Protein AF-I4B7I9-F1 (afdb_monomer)

Solvent-accessible surface area (backbone atoms only — not comparable to full-atom values): 6076 Å² total; per-residue (Å²): 134,59,78,45,79,60,54,66,61,93,84,42,78,40,67,32,37,54,76,48,72,53,98,77,48,34,38,34,28,44,39,95,90,42,45,32,43,33,22,58,33,68,93,90,58,83,46,73,51,74,46,73,52,50,72,68,54,51,51,45,33,74,74,53,38,68,60,47,51,52,56,49,38,49,44,56,68,72,32,64,65,62,46,51,53,51,51,52,53,50,53,52,54,48,51,55,59,61,70,68,58,74,91,125

Foldseek 3Di:
DDWDFADQDPNDGFTWDFDDDDPQFWTWIQGPVAIKIWGWEDDPDTDTQIFHDDPVLNVCCVVVPVVSVNVVSVCVHPPPVVSVVRVVVSVVVVVVVVVPDPDD

Mean predicted aligned error: 8.69 Å

Organism: Turneriella parva (strain ATCC BAA-1111 / DSM 21527 / NCTC 11395 / H) (NCBI:txid869212)

Sequence (104 aa):
MARVTGIRLGGARREAHELLRSEWDYILYQTGFGLVLSTLCGSVALYDICILLTDDESLRFQNEGEVFLKDLAKRVREDHAFVAERRLANALQWEYANQQSPLR

pLDDT: mean 76.39, std 17.76, range [37.38, 94.25]

Structure (mmCIF, N/CA/C/O backbone):
data_AF-I4B7I9-F1
#
_entry.id   AF-I4B7I9-F1
#
loop_
_atom_site.group_PDB
_atom_site.id
_atom_site.type_symbol
_atom_site.label_atom_id
_atom_site.label_alt_id
_atom_site.label_comp_id
_atom_site.label_asym_id
_atom_site.label_entity_id
_atom_site.label_seq_id
_atom_site.pdbx_PDB_ins_code
_atom_site.Cartn_x
_atom_site.Cartn_y
_atom_site.Cartn_z
_atom_site.occupancy
_atom_site.B_iso_or_equiv
_atom_site.auth_seq_id
_atom_site.auth_comp_id
_atom_site.auth_asym_id
_atom_site.auth_atom_id
_atom_site.pdbx_PDB_model_num
ATOM 1 N N . MET A 1 1 ? -9.401 -15.577 7.282 1.00 49.72 1 MET A N 1
ATOM 2 C CA . MET A 1 1 ? -8.711 -14.373 7.791 1.00 49.72 1 MET A CA 1
ATOM 3 C C . MET A 1 1 ? -7.582 -14.814 8.703 1.00 49.72 1 MET A C 1
ATOM 5 O O . MET A 1 1 ? -7.849 -15.504 9.681 1.00 49.72 1 MET A O 1
ATOM 9 N N . ALA A 1 2 ? -6.334 -14.514 8.338 1.00 47.12 2 ALA A N 1
ATOM 10 C CA . ALA A 1 2 ? -5.143 -14.953 9.064 1.00 47.12 2 ALA A CA 1
ATOM 11 C C . ALA A 1 2 ? -4.587 -13.815 9.936 1.00 47.12 2 ALA A C 1
ATOM 13 O O . ALA A 1 2 ? -4.479 -12.672 9.498 1.00 47.12 2 ALA A O 1
ATOM 14 N N . ARG A 1 3 ? -4.222 -14.118 11.187 1.00 46.97 3 ARG A N 1
ATOM 15 C CA . ARG A 1 3 ? -3.479 -13.188 12.050 1.00 46.97 3 ARG A CA 1
ATOM 16 C C . ARG A 1 3 ? -1.994 -13.374 11.758 1.00 46.97 3 ARG A C 1
ATOM 18 O O . ARG A 1 3 ? -1.460 -14.452 12.010 1.00 46.97 3 ARG A O 1
ATOM 25 N N . VAL A 1 4 ? -1.330 -12.345 11.235 1.00 54.72 4 VAL A N 1
ATOM 26 C CA . VAL A 1 4 ? 0.096 -12.417 10.895 1.00 54.72 4 VAL A CA 1
ATOM 27 C C . VAL A 1 4 ? 0.908 -11.764 12.011 1.00 54.72 4 VAL A C 1
ATOM 29 O O . VAL A 1 4 ? 1.061 -10.549 12.103 1.00 54.72 4 VAL A O 1
ATOM 32 N N . THR A 1 5 ? 1.454 -12.590 12.901 1.00 44.91 5 THR A N 1
ATOM 33 C CA . THR A 1 5 ? 2.349 -12.144 13.978 1.00 44.91 5 THR A CA 1
ATOM 34 C C . THR A 1 5 ? 3.803 -12.181 13.515 1.00 44.91 5 THR A C 1
ATOM 36 O O . THR A 1 5 ? 4.480 -13.208 13.621 1.00 44.91 5 THR A O 1
ATOM 39 N N . GLY A 1 6 ? 4.332 -11.056 13.033 1.00 41.12 6 GLY A N 1
ATOM 40 C CA . GLY A 1 6 ? 5.736 -11.015 12.615 1.00 41.12 6 GLY A CA 1
ATOM 41 C C . GLY A 1 6 ? 6.137 -9.977 11.582 1.00 41.12 6 GLY A C 1
ATOM 42 O O . GLY A 1 6 ? 7.283 -10.034 11.143 1.00 41.12 6 GLY A O 1
ATOM 43 N N . ILE A 1 7 ? 5.268 -9.038 11.203 1.00 51.16 7 ILE A N 1
ATOM 44 C CA . ILE A 1 7 ? 5.678 -7.980 10.279 1.00 51.16 7 ILE A CA 1
ATOM 45 C C . ILE A 1 7 ? 6.697 -7.088 11.000 1.00 51.16 7 ILE A C 1
ATOM 47 O O . ILE A 1 7 ? 6.410 -6.503 12.049 1.00 51.16 7 ILE A O 1
ATOM 51 N N . ARG A 1 8 ? 7.922 -7.036 10.464 1.00 48.31 8 ARG A N 1
ATOM 52 C CA . ARG A 1 8 ? 8.957 -6.104 10.919 1.00 48.31 8 ARG A CA 1
ATOM 53 C C . ARG A 1 8 ? 8.707 -4.758 10.256 1.00 48.31 8 ARG A C 1
ATOM 55 O O . ARG A 1 8 ? 9.124 -4.535 9.124 1.00 48.31 8 ARG A O 1
ATOM 62 N N . LEU A 1 9 ? 8.043 -3.868 10.978 1.00 54.84 9 LEU A N 1
ATOM 63 C CA . LEU A 1 9 ? 7.935 -2.459 10.614 1.00 54.84 9 LEU A CA 1
ATOM 64 C C . LEU A 1 9 ? 8.992 -1.700 11.422 1.00 54.84 9 LEU A C 1
ATOM 66 O O . LEU A 1 9 ? 8.967 -1.733 12.651 1.00 54.84 9 LEU A O 1
ATOM 70 N N . GLY A 1 10 ? 9.974 -1.097 10.744 1.00 49.19 10 GLY A N 1
ATOM 71 C CA . GLY A 1 10 ? 11.009 -0.283 11.400 1.00 49.19 10 GLY A CA 1
ATOM 72 C C . GLY A 1 10 ? 11.906 -1.038 12.394 1.00 49.19 10 GLY A C 1
ATOM 73 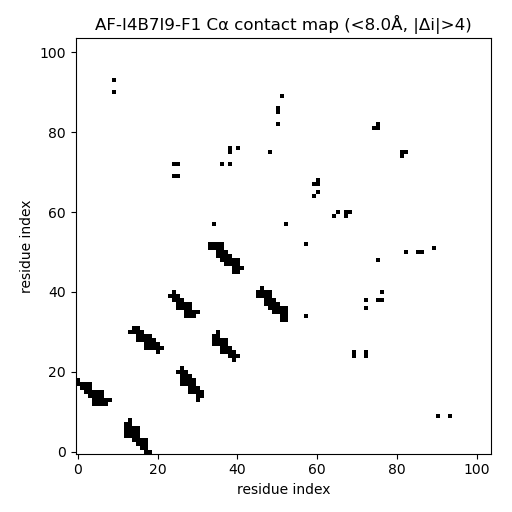O O . GLY A 1 10 ? 12.355 -0.462 13.376 1.00 49.19 10 GLY A O 1
ATOM 74 N N . GLY A 1 11 ? 12.140 -2.341 12.194 1.00 51.47 11 GLY A N 1
ATOM 75 C CA . GLY A 1 11 ? 13.010 -3.150 13.065 1.00 51.47 11 GLY A CA 1
ATOM 76 C C . GLY A 1 11 ? 12.342 -3.720 14.325 1.00 51.47 11 GLY A C 1
ATOM 77 O O . GLY A 1 11 ? 12.906 -4.623 14.942 1.00 51.47 11 GLY A O 1
ATOM 78 N N . ALA A 1 12 ? 11.119 -3.299 14.665 1.00 51.12 12 ALA A N 1
ATOM 79 C CA . ALA A 1 12 ? 10.340 -3.871 15.762 1.00 51.12 12 ALA A CA 1
ATOM 80 C C . ALA A 1 12 ? 9.338 -4.921 15.253 1.00 51.12 12 ALA A C 1
ATOM 82 O O . ALA A 1 12 ? 8.678 -4.739 14.229 1.00 51.12 12 ALA A O 1
ATOM 83 N N . ARG A 1 13 ? 9.195 -6.034 15.986 1.00 54.81 13 ARG A N 1
ATOM 84 C CA . ARG A 1 13 ? 8.150 -7.032 15.715 1.00 54.81 13 ARG A CA 1
ATOM 85 C C . ARG A 1 13 ? 6.829 -6.499 16.261 1.00 54.81 13 ARG A C 1
ATOM 87 O O . ARG A 1 13 ? 6.703 -6.302 17.467 1.00 54.81 13 ARG A O 1
ATOM 94 N N . ARG A 1 14 ? 5.855 -6.259 15.386 1.00 65.12 14 ARG A N 1
ATOM 95 C CA . ARG A 1 14 ? 4.516 -5.802 15.776 1.00 65.12 14 ARG A CA 1
ATOM 96 C C . ARG A 1 14 ? 3.449 -6.746 15.234 1.00 65.12 14 ARG A C 1
ATOM 98 O O . ARG A 1 14 ? 3.698 -7.537 14.321 1.00 65.12 14 ARG A O 1
ATOM 105 N N . GLU A 1 15 ? 2.278 -6.696 15.856 1.00 71.31 15 GLU A N 1
ATOM 106 C CA . GLU A 1 15 ? 1.108 -7.425 15.381 1.00 71.31 15 GLU A CA 1
ATOM 107 C C . GLU A 1 15 ? 0.500 -6.700 14.181 1.00 71.31 15 GLU A C 1
ATOM 109 O O . GLU A 1 15 ? 0.366 -5.474 14.185 1.00 71.31 15 GLU A O 1
ATOM 114 N N . ALA A 1 16 ? 0.151 -7.470 13.156 1.00 77.25 16 ALA A N 1
ATOM 115 C CA . ALA A 1 16 ? -0.559 -6.993 11.987 1.00 77.25 16 ALA A CA 1
ATOM 116 C C . ALA A 1 16 ? -1.713 -7.949 11.682 1.00 77.25 16 ALA A C 1
ATOM 118 O O . ALA A 1 16 ? -1.571 -9.176 11.736 1.00 77.25 16 ALA A O 1
ATOM 119 N N . HIS A 1 17 ? -2.867 -7.376 11.374 1.00 82.94 17 HIS A N 1
ATOM 120 C CA . HIS A 1 17 ? -4.068 -8.118 11.027 1.00 82.94 17 HIS A CA 1
ATOM 121 C C . HIS A 1 17 ? -4.313 -7.987 9.532 1.00 82.94 17 HIS A C 1
ATOM 123 O O . HIS A 1 17 ? -4.433 -6.877 9.028 1.00 82.94 17 HIS A O 1
ATOM 129 N N . GLU A 1 18 ? -4.363 -9.106 8.815 1.00 88.38 18 GLU A N 1
ATOM 130 C CA . GLU A 1 18 ? -4.744 -9.096 7.405 1.00 88.38 18 GLU A CA 1
ATOM 131 C C . GLU A 1 18 ? -6.219 -8.696 7.288 1.00 88.38 18 GLU A C 1
ATOM 133 O O . GLU A 1 18 ? -7.092 -9.368 7.843 1.00 88.38 18 GLU A O 1
ATOM 138 N N . LEU A 1 19 ? -6.481 -7.594 6.586 1.00 89.19 19 LEU A N 1
ATOM 139 C CA . LEU A 1 19 ? -7.837 -7.129 6.295 1.00 89.19 19 LEU A CA 1
ATOM 140 C C . LEU A 1 19 ? -8.325 -7.652 4.953 1.00 89.19 19 LEU A C 1
ATOM 142 O O . LEU A 1 19 ? -9.466 -8.092 4.831 1.00 89.19 19 LEU A O 1
ATOM 146 N N . LEU A 1 20 ? -7.457 -7.570 3.948 1.00 90.12 20 LEU A N 1
ATOM 147 C CA . LEU A 1 20 ? -7.791 -7.867 2.568 1.00 90.12 20 LEU A CA 1
ATOM 148 C C . LEU A 1 20 ? -6.564 -8.430 1.861 1.00 90.12 20 LEU A C 1
ATOM 150 O O . LEU A 1 20 ? -5.439 -7.991 2.103 1.00 90.12 20 LEU A O 1
ATOM 154 N N . ARG A 1 21 ? -6.789 -9.371 0.952 1.00 89.00 21 ARG A N 1
ATOM 155 C CA . ARG A 1 21 ? -5.747 -9.973 0.133 1.00 89.00 21 ARG A CA 1
ATOM 156 C C . ARG A 1 21 ? -6.226 -10.100 -1.304 1.00 89.00 21 ARG A C 1
ATOM 158 O O . ARG A 1 21 ? -7.249 -10.730 -1.550 1.00 89.00 21 ARG A O 1
ATOM 165 N N . SER A 1 22 ? -5.457 -9.537 -2.232 1.00 88.44 22 SER A N 1
ATOM 166 C CA . SER A 1 22 ? -5.542 -9.891 -3.648 1.00 88.44 22 SER A CA 1
ATOM 167 C C . SER A 1 22 ? -4.784 -11.202 -3.879 1.00 88.44 22 SER A C 1
ATOM 169 O O . SER A 1 22 ? -3.806 -11.487 -3.185 1.00 88.44 22 SER A O 1
ATOM 171 N N . GLU A 1 23 ? -5.219 -12.008 -4.848 1.00 81.31 23 GLU A N 1
ATOM 172 C CA . GLU A 1 23 ? -4.576 -13.292 -5.153 1.00 81.31 23 GLU A CA 1
ATOM 173 C C . GLU A 1 23 ? -3.102 -13.128 -5.553 1.00 81.31 23 GLU A C 1
ATOM 175 O O . GLU A 1 23 ? -2.278 -13.959 -5.174 1.00 81.31 23 GLU A O 1
ATOM 180 N N . TRP A 1 24 ? -2.764 -12.048 -6.269 1.00 79.31 24 TRP A N 1
ATOM 181 C CA . TRP A 1 24 ? -1.433 -11.878 -6.871 1.00 79.31 24 TRP A CA 1
ATOM 182 C C . TRP A 1 24 ? -0.843 -10.466 -6.806 1.00 79.31 24 TRP A C 1
ATOM 184 O O . TRP A 1 24 ? 0.298 -10.282 -7.220 1.00 79.31 24 TRP A O 1
ATOM 194 N N . ASP A 1 25 ? -1.572 -9.467 -6.300 1.00 85.81 25 ASP A N 1
ATOM 195 C CA . ASP A 1 25 ? -1.085 -8.078 -6.344 1.00 85.81 25 ASP A CA 1
ATOM 196 C C . ASP A 1 25 ? -0.623 -7.543 -4.991 1.00 85.81 25 ASP A C 1
ATOM 198 O O . ASP A 1 25 ? 0.421 -6.898 -4.902 1.00 85.81 25 ASP A O 1
ATOM 202 N N . TYR A 1 26 ? -1.412 -7.749 -3.937 1.00 91.12 26 TYR A N 1
ATOM 203 C CA . TYR A 1 26 ? -1.165 -7.092 -2.660 1.00 91.12 26 TYR A CA 1
ATOM 204 C C . TYR A 1 26 ? -1.878 -7.761 -1.486 1.00 91.12 26 TYR A C 1
ATOM 206 O O . TYR A 1 26 ? -2.854 -8.496 -1.644 1.00 91.12 26 TYR A O 1
ATOM 214 N N . ILE A 1 27 ? -1.423 -7.415 -0.286 1.00 91.19 27 ILE A N 1
ATOM 215 C CA . ILE A 1 27 ? -2.083 -7.698 0.984 1.00 91.19 27 ILE A CA 1
ATOM 216 C C . ILE A 1 27 ? -2.208 -6.386 1.758 1.00 91.19 27 ILE A C 1
ATOM 218 O O . ILE A 1 27 ? -1.235 -5.640 1.890 1.00 91.19 27 ILE A O 1
ATOM 222 N N . LEU A 1 28 ? -3.402 -6.100 2.269 1.00 91.56 28 LEU A N 1
ATOM 223 C CA . LEU A 1 28 ? -3.663 -4.980 3.160 1.00 91.56 28 LEU A CA 1
ATOM 224 C C . LEU A 1 28 ? -3.666 -5.463 4.609 1.00 91.56 28 LEU A C 1
ATOM 226 O O . LEU A 1 28 ? -4.436 -6.349 4.990 1.00 91.56 28 LEU A O 1
ATOM 230 N N . TYR A 1 29 ? -2.851 -4.815 5.428 1.00 89.56 29 TYR A N 1
ATOM 231 C CA . TYR A 1 29 ? -2.755 -5.070 6.854 1.00 89.56 29 TYR A CA 1
ATOM 232 C C . TYR A 1 29 ? -3.262 -3.883 7.662 1.00 89.56 29 TYR A C 1
ATOM 234 O O . TYR A 1 29 ? -2.940 -2.736 7.369 1.00 89.56 29 TYR A O 1
ATOM 242 N N . GLN A 1 30 ? -3.978 -4.160 8.744 1.00 87.50 30 GLN A N 1
ATOM 243 C CA . GLN A 1 30 ? -4.197 -3.213 9.823 1.00 87.50 30 GLN A CA 1
ATOM 244 C C . GLN A 1 30 ? -3.109 -3.379 10.875 1.00 87.50 30 GLN A C 1
ATOM 246 O O . GLN A 1 30 ? -2.830 -4.487 11.339 1.00 87.50 30 GLN A O 1
ATOM 251 N N . THR A 1 31 ? -2.502 -2.266 11.263 1.00 83.75 31 THR A N 1
ATOM 252 C CA . THR A 1 31 ? -1.445 -2.213 12.273 1.00 83.75 31 THR A CA 1
ATOM 253 C C . THR A 1 31 ? -1.778 -1.142 13.306 1.00 83.75 31 THR A C 1
ATOM 255 O O . THR A 1 31 ? -2.670 -0.322 13.090 1.00 83.75 31 THR A O 1
ATOM 258 N N . GLY A 1 32 ? -1.032 -1.095 14.412 1.00 77.44 32 GLY A N 1
ATOM 259 C CA . GLY A 1 32 ? -1.186 -0.033 15.415 1.00 77.44 32 GLY A CA 1
ATOM 260 C C . GLY A 1 32 ? -0.876 1.386 14.912 1.00 77.44 32 GLY A C 1
ATOM 261 O O . GLY A 1 32 ? -1.183 2.341 15.612 1.00 77.44 32 GLY A O 1
ATOM 262 N N . PHE A 1 33 ? -0.289 1.531 13.719 1.00 74.00 33 PHE A N 1
ATOM 263 C CA . PHE A 1 33 ? 0.072 2.822 13.119 1.00 74.00 33 PHE A CA 1
ATOM 264 C C . PHE A 1 33 ? -0.810 3.208 11.928 1.00 74.00 33 PHE A C 1
ATOM 266 O O . PHE A 1 33 ? -0.606 4.26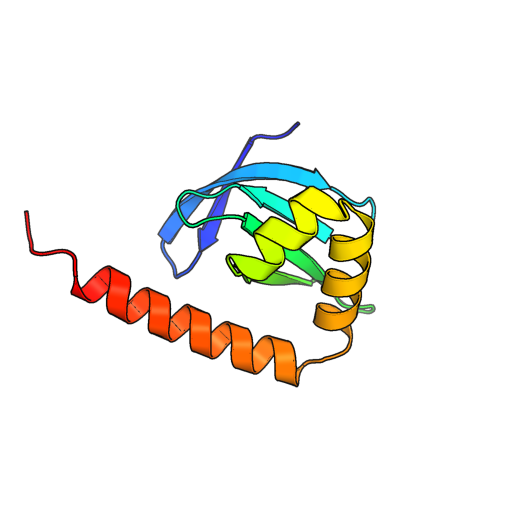3 11.342 1.00 74.00 33 PHE A O 1
ATOM 273 N N . GLY A 1 34 ? -1.762 2.350 11.553 1.00 85.31 34 GLY A N 1
ATOM 274 C CA . GLY A 1 34 ? -2.609 2.542 10.381 1.00 85.31 34 GLY A CA 1
ATOM 275 C C . GLY A 1 34 ? -2.574 1.358 9.421 1.00 85.31 34 GLY A C 1
ATOM 276 O O . GLY A 1 34 ? -2.161 0.244 9.773 1.00 85.31 34 GLY A O 1
ATOM 277 N N . LEU A 1 35 ? -3.051 1.608 8.205 1.00 89.94 35 LEU A N 1
ATOM 278 C CA . LEU A 1 35 ? -3.161 0.611 7.148 1.00 89.94 35 LEU A CA 1
ATOM 279 C C . LEU A 1 35 ? -1.845 0.488 6.383 1.00 89.94 35 LEU A C 1
ATOM 281 O O . LEU A 1 35 ? -1.297 1.477 5.909 1.00 89.94 35 LEU A O 1
ATOM 285 N N . VAL A 1 36 ? -1.340 -0.731 6.237 1.00 89.81 36 VAL A N 1
ATOM 286 C CA . VAL A 1 36 ? -0.117 -1.023 5.487 1.00 89.81 36 VAL A CA 1
ATOM 287 C C . VAL A 1 36 ? -0.472 -1.839 4.256 1.00 89.81 36 VAL A C 1
ATOM 289 O O . VAL A 1 36 ? -1.025 -2.931 4.372 1.00 89.81 36 VAL A 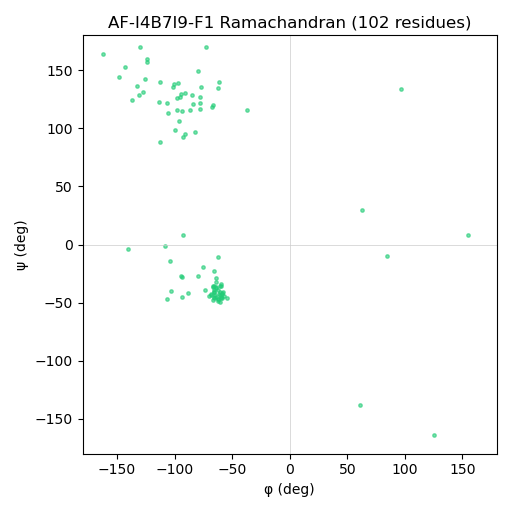O 1
ATOM 292 N N . LEU A 1 37 ? -0.111 -1.328 3.083 1.00 91.06 37 LEU A N 1
ATOM 293 C CA . LEU A 1 37 ? -0.219 -2.049 1.822 1.00 91.06 37 LEU A CA 1
ATOM 294 C C . LEU A 1 37 ? 1.110 -2.738 1.518 1.00 91.06 37 LEU A C 1
ATOM 296 O O . LEU A 1 37 ? 2.123 -2.077 1.296 1.00 91.06 37 LEU A O 1
ATOM 300 N N . SER A 1 38 ? 1.091 -4.067 1.503 1.00 90.06 38 SER A N 1
ATOM 301 C CA . SER A 1 38 ? 2.190 -4.917 1.051 1.00 90.06 38 SER A CA 1
ATOM 302 C C . SER A 1 38 ? 1.941 -5.302 -0.395 1.00 90.06 38 SER A C 1
ATOM 304 O O . SER A 1 38 ? 1.053 -6.103 -0.671 1.00 90.06 38 SER A O 1
ATOM 306 N N . THR A 1 39 ? 2.690 -4.711 -1.315 1.00 90.19 39 THR A N 1
ATOM 307 C CA . THR A 1 39 ? 2.562 -4.972 -2.751 1.00 90.19 39 THR A CA 1
ATOM 308 C C . THR A 1 39 ? 3.570 -6.025 -3.177 1.00 90.19 39 THR A C 1
ATOM 310 O O . THR A 1 39 ? 4.763 -5.848 -2.929 1.00 90.19 39 THR A O 1
ATOM 313 N N . LEU A 1 40 ? 3.096 -7.080 -3.839 1.00 88.12 40 LEU A N 1
ATOM 314 C CA . LEU A 1 40 ? 3.947 -8.129 -4.379 1.00 88.12 40 LEU A CA 1
ATOM 315 C C . LEU A 1 40 ? 4.602 -7.637 -5.674 1.00 88.12 40 LEU A C 1
ATOM 317 O O . LEU A 1 40 ? 3.933 -7.258 -6.638 1.00 88.12 40 LEU A O 1
ATOM 321 N N . CYS A 1 41 ? 5.928 -7.645 -5.693 1.00 84.12 41 CYS A N 1
ATOM 322 C CA . CYS A 1 41 ? 6.753 -7.136 -6.775 1.00 84.12 41 CYS A CA 1
ATOM 323 C C . CYS A 1 41 ? 7.718 -8.211 -7.296 1.00 84.12 41 CYS A C 1
ATOM 325 O O . CYS A 1 41 ? 8.110 -9.136 -6.585 1.00 84.12 41 CYS A O 1
ATOM 327 N N . GLY A 1 42 ? 8.156 -8.021 -8.543 1.00 75.19 42 GLY A N 1
ATOM 328 C CA . GLY A 1 42 ? 9.188 -8.832 -9.181 1.00 75.19 42 GLY A CA 1
ATOM 329 C C . GLY A 1 42 ? 8.647 -9.959 -10.060 1.00 75.19 42 GLY A C 1
ATOM 330 O O . GLY A 1 42 ? 7.747 -10.701 -9.689 1.00 75.19 42 GLY A O 1
ATOM 331 N N . SER A 1 43 ? 9.221 -10.077 -11.258 1.00 71.00 43 SER A N 1
ATOM 332 C CA . SER A 1 43 ? 8.931 -11.152 -12.216 1.00 71.00 43 SER A CA 1
ATOM 333 C C . SER A 1 43 ? 9.902 -12.331 -12.097 1.00 71.00 43 SER A C 1
ATOM 335 O O . SER A 1 43 ? 9.537 -13.458 -12.411 1.00 71.00 43 SER A O 1
ATOM 337 N N . VAL A 1 44 ? 11.136 -12.073 -1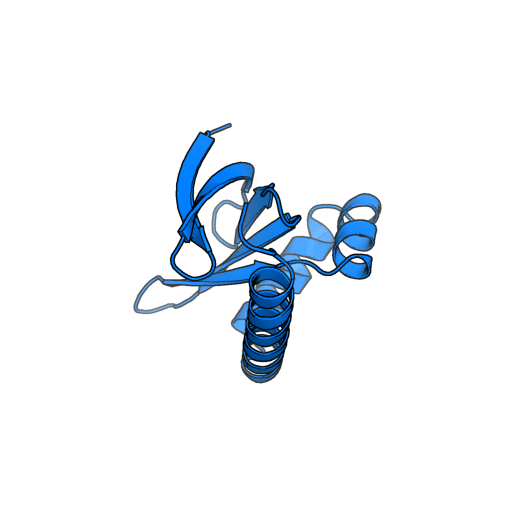1.642 1.00 75.69 44 VAL A N 1
ATOM 338 C CA . VAL A 1 44 ? 12.223 -13.068 -11.539 1.00 75.69 44 VAL A CA 1
ATOM 339 C C . VAL A 1 44 ? 12.443 -13.536 -10.098 1.00 75.69 44 VAL A C 1
ATOM 341 O O . VAL A 1 44 ? 12.658 -14.718 -9.856 1.00 75.69 44 VAL A O 1
ATOM 344 N N . ALA A 1 45 ? 12.363 -12.620 -9.133 1.00 75.12 45 ALA A N 1
ATOM 345 C CA . ALA A 1 45 ? 12.376 -12.920 -7.707 1.00 75.12 45 ALA A CA 1
ATOM 346 C C . ALA A 1 45 ? 11.215 -12.171 -7.058 1.00 75.12 45 ALA A C 1
ATOM 348 O O . ALA A 1 45 ? 11.076 -10.970 -7.283 1.00 75.12 45 ALA A O 1
ATOM 349 N N . LEU A 1 46 ? 10.392 -12.880 -6.285 1.00 79.75 46 LEU A N 1
ATOM 350 C CA . LEU A 1 46 ? 9.267 -12.282 -5.573 1.00 79.75 46 LEU A CA 1
ATOM 351 C C . LEU A 1 46 ? 9.770 -11.558 -4.326 1.00 79.75 46 LEU A C 1
ATOM 353 O O . LEU A 1 46 ? 10.479 -12.139 -3.502 1.00 79.75 46 LEU A O 1
ATOM 357 N N . TYR A 1 47 ? 9.391 -10.295 -4.194 1.00 82.50 47 TYR A N 1
ATOM 358 C CA . TYR A 1 47 ? 9.645 -9.483 -3.012 1.00 82.50 47 TYR A CA 1
ATOM 359 C C . TYR A 1 47 ? 8.459 -8.561 -2.751 1.00 82.50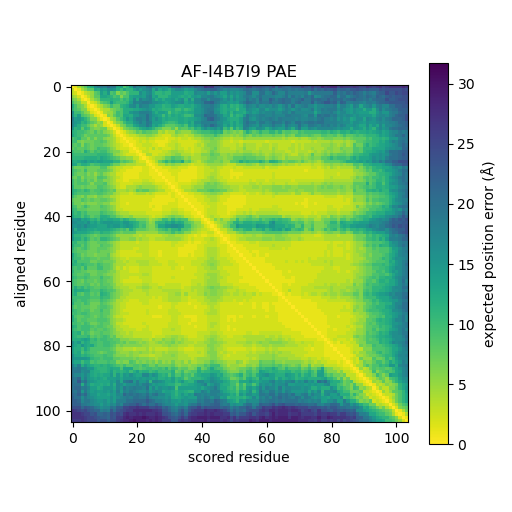 47 TYR A C 1
ATOM 361 O O . TYR A 1 47 ? 7.767 -8.158 -3.679 1.00 82.50 47 TYR A O 1
ATOM 369 N N . ASP A 1 48 ? 8.258 -8.182 -1.494 1.00 83.12 48 ASP A N 1
ATOM 370 C CA . ASP A 1 48 ? 7.187 -7.264 -1.118 1.00 83.12 48 ASP A CA 1
ATOM 371 C C . ASP A 1 48 ? 7.713 -5.839 -0.913 1.00 83.12 48 ASP A C 1
ATOM 373 O O . ASP A 1 48 ? 8.758 -5.612 -0.291 1.00 83.12 48 ASP A O 1
ATOM 377 N N . ILE A 1 49 ? 6.958 -4.855 -1.401 1.00 87.12 49 ILE A N 1
ATOM 378 C CA . ILE A 1 49 ? 7.116 -3.447 -1.038 1.00 87.12 49 ILE A CA 1
ATOM 379 C C . ILE A 1 49 ? 5.970 -3.056 -0.108 1.00 87.12 49 ILE A C 1
ATOM 381 O O . ILE A 1 49 ? 4.817 -2.970 -0.528 1.00 87.12 49 ILE A O 1
ATOM 385 N N . CYS A 1 50 ? 6.304 -2.766 1.149 1.00 86.62 50 CYS A N 1
ATOM 386 C CA . CYS A 1 50 ? 5.346 -2.275 2.135 1.00 86.62 50 CYS A CA 1
ATOM 387 C C . CYS A 1 50 ? 5.344 -0.744 2.196 1.00 86.62 50 CYS A C 1
ATOM 389 O O . CYS A 1 50 ? 6.398 -0.132 2.393 1.00 86.62 50 CYS A O 1
ATOM 391 N N . ILE A 1 51 ? 4.160 -0.138 2.103 1.00 88.25 51 ILE A N 1
ATOM 392 C CA . ILE A 1 51 ? 3.936 1.291 2.352 1.00 88.25 51 ILE A CA 1
ATOM 393 C C . ILE A 1 51 ? 2.830 1.487 3.395 1.00 88.25 51 ILE A C 1
ATOM 395 O O . ILE A 1 51 ? 1.850 0.745 3.417 1.00 88.25 51 ILE A O 1
ATOM 399 N N . LEU A 1 52 ? 2.993 2.479 4.271 1.00 88.31 52 LEU A N 1
ATOM 400 C CA . LEU A 1 52 ? 1.957 2.914 5.210 1.00 88.31 52 LEU A CA 1
ATOM 401 C C . LEU A 1 52 ? 1.030 3.903 4.501 1.00 88.31 52 LEU A C 1
ATOM 403 O O . LEU A 1 52 ? 1.514 4.930 4.029 1.00 88.31 52 LEU A O 1
ATOM 407 N N . LEU A 1 53 ? -0.267 3.615 4.414 1.00 90.62 53 LEU A N 1
ATOM 408 C CA . LEU A 1 53 ? -1.244 4.523 3.811 1.00 90.62 53 LEU A CA 1
ATOM 409 C C . LEU A 1 53 ? -1.293 5.841 4.585 1.00 90.62 53 LEU A C 1
ATOM 411 O O . LEU A 1 53 ? -1.240 5.845 5.814 1.00 90.62 53 LEU A O 1
ATOM 415 N N . THR A 1 54 ? -1.398 6.953 3.862 1.00 90.44 54 THR A N 1
ATOM 416 C CA . THR A 1 54 ? -1.718 8.245 4.481 1.00 90.44 54 THR A CA 1
ATOM 417 C C . THR A 1 54 ? -3.184 8.287 4.918 1.00 90.44 54 THR A C 1
ATOM 419 O O . THR A 1 54 ? -3.984 7.417 4.555 1.00 90.44 54 THR A O 1
ATOM 422 N N . ASP A 1 55 ? -3.560 9.316 5.676 1.00 88.56 55 ASP A N 1
ATOM 423 C CA . ASP A 1 55 ? -4.955 9.5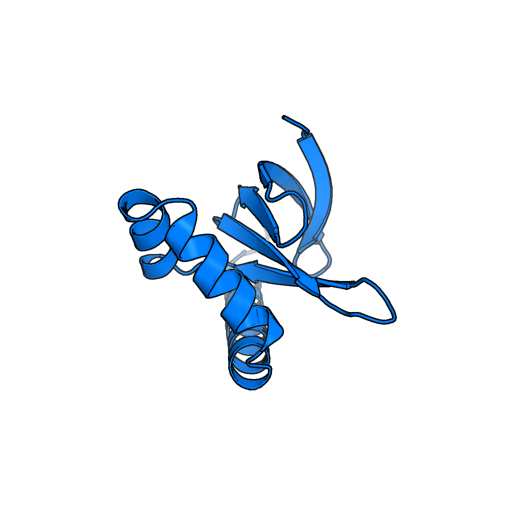28 6.071 1.00 88.56 55 ASP A CA 1
ATOM 424 C C . ASP A 1 55 ? -5.863 9.715 4.842 1.00 88.56 55 ASP A C 1
ATOM 426 O O . ASP A 1 55 ? -6.908 9.070 4.745 1.00 88.56 55 ASP A O 1
ATOM 430 N N . ASP A 1 56 ? -5.425 10.496 3.846 1.00 91.69 56 ASP A N 1
ATOM 431 C CA . ASP A 1 56 ? -6.134 10.662 2.570 1.00 91.69 56 ASP A CA 1
ATOM 432 C C . ASP A 1 56 ? -6.299 9.338 1.811 1.00 91.69 56 ASP A C 1
ATOM 434 O O . ASP A 1 56 ? -7.384 9.023 1.324 1.00 91.69 56 ASP A O 1
ATOM 438 N N . GLU A 1 57 ? -5.245 8.523 1.719 1.00 92.88 57 GLU A N 1
ATOM 439 C CA . GLU A 1 57 ? -5.310 7.215 1.053 1.00 92.88 57 GLU A CA 1
ATOM 440 C C . GLU A 1 57 ? -6.217 6.238 1.813 1.00 92.88 57 GLU A C 1
ATOM 442 O O . GLU A 1 57 ? -6.948 5.457 1.204 1.00 92.88 57 GLU A O 1
ATOM 447 N N . SER A 1 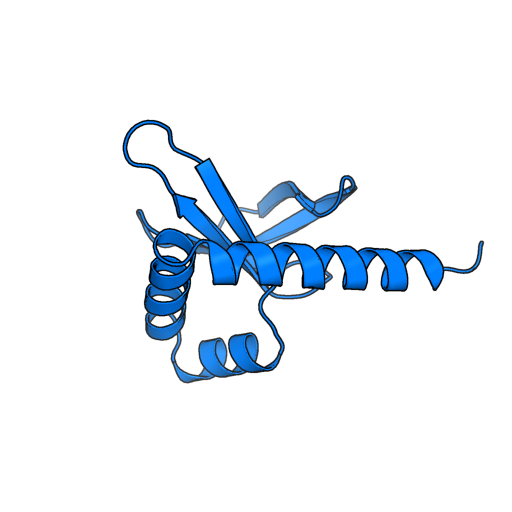58 ? -6.218 6.307 3.145 1.00 92.31 58 SER A N 1
ATOM 448 C CA . SER A 1 58 ? -7.097 5.504 3.997 1.00 92.31 58 SER A CA 1
ATOM 449 C C . SER A 1 58 ? -8.566 5.896 3.824 1.00 92.31 58 SER A C 1
ATOM 451 O O . SER A 1 58 ? -9.437 5.025 3.827 1.00 92.31 58 SER A O 1
ATOM 453 N N . LEU A 1 59 ? -8.855 7.187 3.638 1.00 93.25 59 LEU A N 1
ATOM 454 C CA . LEU A 1 59 ? -10.195 7.680 3.308 1.00 93.25 59 LEU A CA 1
ATOM 455 C C . LEU A 1 59 ? -10.620 7.258 1.901 1.00 93.25 59 LEU A C 1
ATOM 457 O O . LEU A 1 59 ? -11.740 6.789 1.706 1.00 93.25 59 LEU A O 1
ATOM 461 N N . ARG A 1 60 ? -9.723 7.360 0.917 1.00 93.88 60 ARG A N 1
ATOM 462 C CA . ARG A 1 60 ? -9.997 6.886 -0.444 1.00 93.88 60 ARG A CA 1
ATOM 463 C C . ARG A 1 60 ? -10.276 5.394 -0.478 1.00 93.88 60 ARG A C 1
ATOM 465 O O . ARG A 1 60 ? -11.232 4.987 -1.124 1.00 93.88 60 ARG A O 1
ATOM 472 N N . PHE A 1 61 ? -9.531 4.589 0.275 1.00 93.19 61 PHE A N 1
ATOM 473 C CA . PHE A 1 61 ? -9.833 3.168 0.424 1.00 93.19 61 PHE A CA 1
ATOM 474 C C . PHE A 1 61 ? -11.242 2.924 0.987 1.00 93.19 61 PHE A C 1
ATOM 476 O O . PHE A 1 61 ? -11.946 2.053 0.489 1.00 93.19 61 PHE A O 1
ATOM 483 N N . GLN A 1 62 ? -11.697 3.700 1.973 1.00 91.44 62 GLN A N 1
ATOM 484 C CA . GLN A 1 62 ? -13.057 3.551 2.508 1.00 91.44 62 GLN A CA 1
ATOM 485 C C . GLN A 1 62 ? -14.147 3.875 1.474 1.00 91.44 62 GLN A C 1
ATOM 487 O O . GLN A 1 62 ? -15.211 3.261 1.505 1.00 91.44 62 GLN A O 1
ATOM 492 N N . ASN A 1 63 ? -13.877 4.802 0.552 1.00 93.81 63 ASN A N 1
ATOM 493 C CA . ASN A 1 63 ? -14.839 5.242 -0.461 1.00 93.81 63 ASN A CA 1
ATOM 494 C C . ASN A 1 63 ? -14.807 4.392 -1.743 1.00 93.81 63 ASN A C 1
ATOM 496 O O . ASN A 1 63 ? -15.848 4.084 -2.316 1.00 93.81 63 ASN A O 1
ATOM 500 N N . GLU A 1 64 ? -13.611 4.040 -2.211 1.00 93.06 64 GLU A N 1
ATOM 501 C CA . GLU A 1 64 ? -13.355 3.396 -3.508 1.00 93.06 64 GLU A CA 1
ATOM 502 C C . GLU A 1 64 ? -13.059 1.889 -3.366 1.00 93.06 64 GLU A C 1
ATOM 504 O O . GLU A 1 64 ? -13.071 1.147 -4.352 1.00 93.06 64 GLU A O 1
ATOM 509 N N . GLY A 1 65 ? -12.785 1.417 -2.147 1.00 92.12 65 GLY A N 1
ATOM 510 C CA . GLY A 1 65 ? -12.516 0.015 -1.844 1.00 92.12 65 GLY A CA 1
ATOM 511 C C . GLY A 1 65 ? -11.286 -0.536 -2.565 1.00 92.12 65 GLY A C 1
ATOM 512 O O . GLY A 1 65 ? -10.238 0.103 -2.674 1.00 92.12 65 GLY A O 1
ATOM 513 N N . GLU A 1 66 ? -11.410 -1.764 -3.067 1.00 92.50 66 GLU A N 1
ATOM 514 C CA . GLU A 1 66 ? -10.304 -2.499 -3.689 1.00 92.50 66 GLU A CA 1
ATOM 515 C C . GLU A 1 66 ? -9.796 -1.882 -4.995 1.00 92.50 66 GLU A C 1
ATOM 517 O O . GLU A 1 66 ? -8.660 -2.153 -5.386 1.00 92.50 66 GLU A O 1
ATOM 522 N N . VAL A 1 67 ? -10.617 -1.078 -5.682 1.00 93.25 67 VAL A N 1
ATOM 523 C CA . VAL A 1 67 ? -10.231 -0.422 -6.943 1.00 93.25 67 VAL A CA 1
ATOM 524 C C . VAL A 1 67 ? -9.058 0.518 -6.690 1.00 93.25 67 VAL A C 1
ATOM 526 O O . VAL A 1 67 ? -8.023 0.403 -7.344 1.00 93.25 67 VAL A O 1
ATOM 529 N N . PHE A 1 68 ? -9.167 1.348 -5.651 1.00 94.25 68 PHE A N 1
ATOM 530 C CA . PHE A 1 68 ? -8.086 2.230 -5.227 1.00 94.25 68 PHE A CA 1
ATOM 531 C C . PHE A 1 68 ? -6.816 1.454 -4.855 1.00 94.25 68 PHE A C 1
ATOM 533 O O . PHE A 1 68 ? -5.716 1.835 -5.251 1.00 94.25 68 PHE A O 1
ATOM 540 N N . LEU A 1 69 ? -6.950 0.338 -4.130 1.00 93.50 69 LEU A N 1
ATOM 541 C CA . LEU A 1 69 ? -5.794 -0.472 -3.735 1.00 93.50 69 LEU A CA 1
ATOM 542 C C . LEU A 1 69 ? -5.097 -1.123 -4.931 1.00 93.50 69 LEU A C 1
ATOM 544 O O . LEU A 1 69 ? -3.873 -1.219 -4.928 1.00 93.50 69 LEU A O 1
ATOM 548 N N . LYS A 1 70 ? -5.845 -1.546 -5.957 1.00 93.25 70 LYS A N 1
ATOM 549 C CA . LYS A 1 70 ? -5.269 -2.084 -7.199 1.00 93.25 70 LYS A CA 1
ATOM 550 C C . LYS A 1 70 ? -4.455 -1.024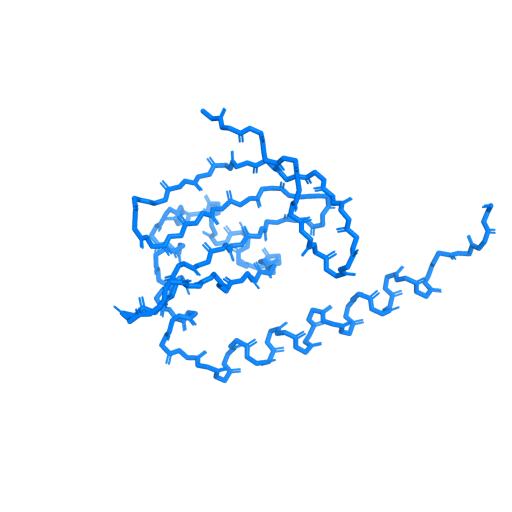 -7.933 1.00 93.25 70 LYS A C 1
ATOM 552 O O . LYS A 1 70 ? -3.321 -1.303 -8.324 1.00 93.25 70 LYS A O 1
ATOM 557 N N . ASP A 1 71 ? -4.990 0.186 -8.056 1.00 93.94 71 ASP A N 1
ATOM 558 C CA . ASP A 1 71 ? -4.286 1.301 -8.693 1.00 93.94 71 ASP A CA 1
ATOM 559 C C . ASP A 1 71 ? -3.054 1.726 -7.888 1.00 93.94 71 ASP A C 1
ATOM 561 O O . ASP A 1 71 ? -1.979 1.947 -8.453 1.00 93.94 71 ASP A O 1
ATOM 565 N N . LEU A 1 72 ? -3.168 1.766 -6.558 1.00 93.62 72 LEU A N 1
ATOM 566 C CA . LEU A 1 72 ? -2.050 2.079 -5.675 1.00 93.62 72 LEU A CA 1
ATOM 567 C C . LEU A 1 72 ? -0.959 1.001 -5.740 1.00 93.62 72 LEU A C 1
ATOM 569 O O . LEU A 1 72 ? 0.211 1.334 -5.902 1.00 93.62 72 LEU A O 1
ATOM 573 N N . ALA A 1 73 ? -1.319 -0.283 -5.687 1.00 92.50 73 ALA A N 1
ATOM 574 C CA . ALA A 1 73 ? -0.381 -1.398 -5.823 1.00 92.50 73 ALA A CA 1
ATOM 575 C C . ALA A 1 73 ? 0.307 -1.399 -7.197 1.00 92.50 73 ALA A C 1
ATOM 577 O O . ALA A 1 73 ? 1.508 -1.648 -7.313 1.00 92.50 73 ALA A O 1
ATOM 578 N N . LYS A 1 74 ? -0.427 -1.074 -8.266 1.00 92.88 74 LYS A N 1
ATOM 579 C CA . LYS A 1 74 ? 0.163 -0.871 -9.592 1.00 92.88 74 LYS A CA 1
ATOM 580 C C . LYS A 1 74 ? 1.186 0.266 -9.572 1.00 92.88 74 LYS A C 1
ATOM 582 O O . LYS A 1 74 ? 2.324 0.057 -9.983 1.00 92.88 74 LYS A O 1
ATOM 587 N N . ARG A 1 75 ? 0.830 1.425 -9.012 1.00 93.12 75 ARG A N 1
ATOM 588 C CA . ARG A 1 75 ? 1.750 2.560 -8.879 1.00 93.12 75 ARG A CA 1
ATOM 589 C C . ARG A 1 75 ? 2.994 2.203 -8.065 1.00 93.12 75 ARG A C 1
ATOM 591 O O . ARG A 1 75 ? 4.090 2.562 -8.464 1.00 93.12 75 ARG A O 1
ATOM 598 N N . VAL A 1 76 ? 2.850 1.455 -6.972 1.00 91.31 76 VAL A N 1
ATOM 599 C CA . VAL A 1 76 ? 3.984 0.981 -6.158 1.00 91.31 76 VAL A CA 1
ATOM 600 C C . VAL A 1 76 ? 4.945 0.099 -6.964 1.00 91.31 76 VAL A C 1
ATOM 602 O O . VAL A 1 76 ? 6.155 0.169 -6.749 1.00 91.31 76 VAL A O 1
ATOM 605 N N . ARG A 1 77 ? 4.437 -0.714 -7.898 1.00 89.06 77 ARG A N 1
ATOM 606 C CA . ARG A 1 77 ? 5.272 -1.553 -8.775 1.00 89.06 77 ARG A CA 1
ATOM 607 C C . ARG A 1 77 ? 5.994 -0.754 -9.854 1.00 89.06 77 ARG A C 1
ATOM 609 O O . ARG A 1 77 ? 7.127 -1.084 -10.188 1.00 89.06 77 ARG A O 1
ATOM 616 N N . GLU A 1 78 ? 5.317 0.235 -10.423 1.00 90.50 78 GLU A N 1
ATOM 617 C CA . GLU A 1 78 ? 5.765 0.926 -11.636 1.00 90.50 78 GLU A CA 1
ATOM 618 C C . GLU A 1 78 ? 6.558 2.211 -11.342 1.00 90.50 78 GLU A C 1
ATOM 620 O O . GLU A 1 78 ? 7.413 2.600 -12.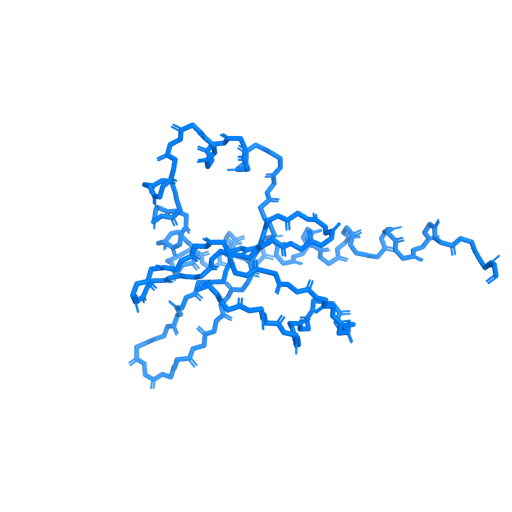135 1.00 90.50 78 GLU A O 1
ATOM 625 N N . ASP A 1 79 ? 6.315 2.860 -10.199 1.00 91.50 79 ASP A N 1
ATOM 626 C CA . ASP A 1 79 ? 6.895 4.154 -9.834 1.00 91.50 79 ASP A CA 1
ATOM 627 C C . ASP A 1 79 ? 7.862 4.022 -8.646 1.00 91.50 79 ASP A C 1
ATOM 629 O O . ASP A 1 79 ? 7.515 4.171 -7.469 1.00 91.50 79 ASP A O 1
ATOM 633 N N . HIS A 1 80 ? 9.129 3.750 -8.963 1.00 84.81 80 HIS A N 1
ATOM 634 C CA . HIS A 1 80 ? 10.188 3.630 -7.960 1.00 84.81 80 HIS A CA 1
ATOM 635 C C . HIS A 1 80 ? 10.467 4.939 -7.207 1.00 84.81 80 HIS A C 1
ATOM 637 O O . HIS A 1 80 ? 10.894 4.886 -6.050 1.00 84.81 80 HIS A O 1
ATOM 643 N N . ALA A 1 81 ? 10.235 6.099 -7.832 1.00 86.25 81 ALA A N 1
ATOM 644 C CA . ALA A 1 81 ? 10.453 7.397 -7.198 1.00 86.25 81 ALA A CA 1
ATOM 645 C C . ALA A 1 81 ? 9.406 7.642 -6.106 1.00 86.25 81 ALA A C 1
ATOM 647 O O . ALA A 1 81 ? 9.770 7.992 -4.983 1.00 86.25 81 ALA A O 1
ATOM 648 N N . PHE A 1 82 ? 8.137 7.336 -6.398 1.00 87.38 82 PHE A N 1
ATOM 649 C CA . PHE A 1 82 ? 7.058 7.349 -5.411 1.00 87.38 82 PHE A CA 1
ATOM 650 C C . PHE A 1 82 ? 7.388 6.467 -4.201 1.00 87.38 82 PHE A C 1
ATOM 652 O O . PHE A 1 82 ? 7.258 6.894 -3.055 1.00 87.38 82 PHE A O 1
ATOM 659 N N . VAL A 1 83 ? 7.884 5.246 -4.427 1.00 85.69 83 VAL A N 1
ATOM 660 C CA . VAL A 1 83 ? 8.268 4.351 -3.324 1.00 85.69 83 VAL A CA 1
ATOM 661 C C . VAL A 1 83 ? 9.451 4.903 -2.522 1.00 85.69 83 VAL A C 1
ATOM 663 O O . VAL A 1 83 ? 9.453 4.802 -1.293 1.00 85.69 83 VAL A O 1
ATOM 666 N N . ALA A 1 84 ? 10.460 5.474 -3.185 1.00 82.88 84 ALA A N 1
ATOM 667 C CA . ALA A 1 84 ? 11.625 6.052 -2.517 1.00 82.88 84 ALA A CA 1
ATOM 668 C C . ALA A 1 84 ? 11.233 7.229 -1.610 1.00 82.88 84 ALA A C 1
ATOM 670 O O . ALA A 1 84 ? 11.619 7.253 -0.440 1.00 82.88 84 ALA A O 1
ATOM 671 N N . GLU A 1 85 ? 10.402 8.144 -2.111 1.00 82.81 85 GLU A N 1
ATOM 672 C CA . GLU A 1 85 ? 9.859 9.266 -1.342 1.00 82.81 85 GLU A CA 1
ATOM 673 C C . GLU A 1 85 ? 9.065 8.776 -0.123 1.00 82.81 85 GLU A C 1
ATOM 675 O O . GLU A 1 85 ? 9.297 9.218 1.004 1.00 82.81 85 GLU A O 1
ATOM 680 N N . ARG A 1 86 ? 8.191 7.782 -0.314 1.00 80.88 86 ARG A N 1
ATOM 681 C CA . ARG A 1 86 ? 7.371 7.211 0.766 1.00 80.88 86 ARG A CA 1
ATOM 682 C C . ARG A 1 86 ? 8.218 6.531 1.834 1.00 80.88 86 ARG A C 1
ATOM 684 O O . ARG A 1 86 ? 7.910 6.638 3.019 1.00 80.88 86 ARG A O 1
ATOM 691 N N . ARG A 1 87 ? 9.300 5.849 1.451 1.00 73.56 87 ARG A N 1
ATOM 692 C CA . ARG A 1 87 ? 10.237 5.241 2.408 1.00 73.56 87 ARG A CA 1
ATOM 693 C C . ARG A 1 87 ? 10.973 6.290 3.235 1.00 73.56 87 ARG A C 1
ATOM 695 O O . ARG A 1 87 ? 11.133 6.072 4.432 1.00 73.56 87 ARG A O 1
ATOM 702 N N . LEU A 1 88 ? 11.370 7.410 2.631 1.00 62.84 88 LEU A N 1
ATOM 703 C CA . LEU A 1 88 ? 11.999 8.526 3.342 1.00 62.84 88 LEU A CA 1
ATOM 704 C C . LEU A 1 88 ? 11.020 9.196 4.311 1.00 62.84 88 LEU A C 1
ATOM 706 O O . LEU A 1 88 ? 11.349 9.370 5.481 1.00 62.84 88 LEU A O 1
ATOM 710 N N . ALA A 1 89 ? 9.802 9.497 3.854 1.00 63.44 89 ALA A N 1
ATOM 711 C CA . ALA A 1 89 ? 8.760 10.087 4.692 1.00 63.44 89 ALA A CA 1
ATOM 712 C C . ALA A 1 89 ? 8.419 9.186 5.887 1.00 63.44 89 ALA A C 1
ATOM 714 O O . ALA A 1 89 ? 8.402 9.647 7.027 1.00 63.44 89 ALA A O 1
ATOM 715 N N . ASN A 1 90 ? 8.248 7.883 5.643 1.00 61.66 90 ASN A N 1
ATOM 716 C CA . ASN A 1 90 ? 7.995 6.918 6.707 1.00 61.66 90 ASN A CA 1
ATOM 717 C C . ASN A 1 90 ? 9.179 6.849 7.681 1.00 61.66 90 ASN A C 1
ATOM 719 O O . ASN A 1 90 ? 8.962 6.906 8.884 1.00 61.66 90 ASN A O 1
ATOM 723 N N . ALA A 1 91 ? 10.424 6.765 7.193 1.00 57.56 91 ALA A N 1
ATOM 724 C CA . ALA A 1 91 ? 11.620 6.736 8.042 1.00 57.56 91 ALA A CA 1
ATOM 725 C C . ALA A 1 91 ? 11.715 7.959 8.969 1.00 57.56 91 ALA A C 1
ATOM 727 O O . ALA A 1 91 ? 11.949 7.799 10.164 1.00 57.56 91 ALA A O 1
ATOM 728 N N . LEU A 1 92 ? 11.453 9.158 8.445 1.00 49.19 92 LEU A N 1
ATOM 729 C CA . LEU A 1 92 ? 11.441 10.390 9.235 1.00 49.19 92 LEU A CA 1
ATOM 730 C C . LEU A 1 92 ? 10.308 10.383 10.267 1.00 49.19 92 LEU A C 1
ATOM 732 O O . LEU A 1 92 ? 10.536 10.673 11.439 1.00 49.19 92 LEU A O 1
ATOM 736 N N . GLN A 1 93 ? 9.098 9.987 9.867 1.00 53.84 93 GLN A N 1
ATOM 737 C CA . GLN A 1 93 ? 7.951 9.887 10.771 1.00 53.84 93 GLN A CA 1
ATOM 738 C C . GLN A 1 93 ? 8.216 8.901 11.927 1.00 53.84 93 GLN A C 1
ATOM 740 O O . GLN A 1 93 ? 7.804 9.156 13.061 1.00 53.84 93 GLN A O 1
ATOM 745 N N . TRP A 1 94 ? 8.975 7.826 11.677 1.00 52.25 94 TRP A N 1
ATOM 746 C CA . TRP A 1 94 ? 9.437 6.897 12.713 1.00 52.25 94 TRP A CA 1
ATOM 747 C C . TRP A 1 94 ? 10.457 7.510 13.672 1.00 52.25 94 TRP A C 1
ATOM 749 O O . TRP A 1 94 ? 10.360 7.279 14.879 1.00 52.25 94 TRP A O 1
ATOM 759 N N . GLU A 1 95 ? 11.429 8.272 13.171 1.00 48.81 95 GLU A N 1
ATOM 760 C CA . GLU A 1 95 ? 12.409 8.947 14.028 1.00 48.81 95 GLU A CA 1
ATOM 761 C C . GLU A 1 95 ? 11.727 9.945 14.970 1.00 48.81 95 GLU A C 1
ATOM 763 O O . GLU A 1 95 ? 12.001 9.929 16.171 1.00 48.81 95 GLU A O 1
ATOM 768 N N . TYR A 1 96 ? 10.760 10.722 14.477 1.00 48.88 96 TYR A N 1
ATOM 769 C CA . TYR A 1 96 ? 9.980 11.636 15.316 1.00 48.88 96 TYR A CA 1
ATOM 770 C C . TYR A 1 96 ? 9.120 10.905 16.356 1.00 48.88 96 TYR A C 1
ATOM 772 O O . TYR A 1 96 ? 9.105 11.301 17.522 1.00 48.88 96 TYR A O 1
ATOM 780 N N . ALA A 1 97 ? 8.444 9.816 15.972 1.00 51.41 97 ALA A N 1
ATOM 781 C CA . ALA A 1 97 ? 7.621 9.035 16.898 1.00 51.41 97 ALA A CA 1
ATOM 782 C C . ALA A 1 97 ? 8.451 8.382 18.020 1.00 51.41 97 ALA A C 1
ATOM 784 O O . ALA A 1 97 ? 8.006 8.325 19.166 1.00 51.41 97 ALA A O 1
ATOM 785 N N . ASN A 1 98 ? 9.673 7.929 17.720 1.00 52.44 98 ASN A N 1
ATOM 786 C CA . ASN A 1 98 ? 10.570 7.332 18.714 1.00 52.44 98 ASN A CA 1
ATOM 787 C C . ASN A 1 98 ? 11.292 8.374 19.585 1.00 52.44 98 ASN A C 1
ATOM 789 O O . ASN A 1 98 ? 11.624 8.073 20.729 1.00 52.44 98 ASN A O 1
ATOM 793 N N . GLN A 1 99 ? 11.508 9.596 19.090 1.00 53.88 99 GLN A N 1
ATOM 794 C CA . GLN A 1 99 ? 12.077 10.692 19.886 1.00 53.88 99 GLN A CA 1
ATOM 795 C C . GLN A 1 99 ? 11.075 11.302 20.881 1.00 53.88 99 GLN A C 1
ATOM 797 O O . GLN A 1 99 ? 11.487 11.920 21.860 1.00 53.88 99 GLN A O 1
ATOM 802 N N . GLN A 1 100 ? 9.769 11.105 20.677 1.00 48.94 100 GLN A N 1
ATOM 803 C CA . GLN A 1 100 ? 8.709 11.617 21.557 1.00 48.94 100 GLN A CA 1
ATOM 804 C C . GLN A 1 100 ? 8.257 10.640 22.652 1.00 48.94 100 GLN A C 1
ATOM 806 O O . GLN A 1 100 ? 7.294 10.928 23.359 1.00 48.94 100 GLN A O 1
ATOM 811 N N . SER A 1 101 ? 8.941 9.509 22.838 1.00 39.78 101 SER A N 1
ATOM 812 C CA . SER A 1 101 ? 8.689 8.627 23.978 1.00 39.78 101 SER A CA 1
ATOM 813 C C . SER A 1 101 ? 9.641 9.007 25.122 1.00 39.78 101 SER A C 1
ATOM 815 O O . SER A 1 101 ? 10.773 8.518 25.142 1.00 39.78 101 SER A O 1
ATOM 817 N N . PRO A 1 102 ? 9.256 9.886 26.076 1.00 39.97 102 PRO A N 1
ATOM 818 C CA . PRO A 1 102 ? 10.073 10.093 27.258 1.00 39.97 102 PRO A CA 1
ATOM 819 C C . PRO A 1 102 ? 10.141 8.770 28.016 1.00 39.97 102 PRO A C 1
ATOM 821 O O . PRO A 1 102 ? 9.130 8.082 28.180 1.00 39.97 102 PRO A O 1
ATOM 824 N N . LEU A 1 103 ? 11.355 8.428 28.440 1.00 44.94 103 LEU A N 1
ATOM 825 C CA . LEU A 1 103 ? 11.653 7.361 29.387 1.00 44.94 103 LEU A CA 1
ATOM 826 C C . LEU A 1 103 ? 10.557 7.306 30.466 1.00 44.94 103 LEU A C 1
ATOM 828 O O . LEU A 1 103 ? 10.374 8.265 31.219 1.00 44.94 103 LEU A O 1
ATOM 832 N N . ARG A 1 104 ? 9.819 6.198 30.505 1.00 37.38 104 ARG A N 1
ATOM 833 C CA . ARG A 1 104 ? 9.038 5.770 31.663 1.00 37.38 104 ARG A CA 1
ATOM 834 C C . ARG A 1 104 ? 9.581 4.437 32.130 1.00 37.38 104 ARG A C 1
ATOM 836 O O . ARG A 1 104 ? 9.820 3.581 31.251 1.00 37.38 104 ARG A O 1
#

Secondary structure (DSSP, 8-state):
--EEEEEEETTEEEEEEEEEE-SSSEEEEEETTEEEEEEEE-SSS-EEEEEEPPHHHHHHHHHHTHHHHHHHHHHHHH-HHHHHHHHHHHHHHHHHHHHT----

Radius of gyration: 14.19 Å; Cα contacts (8 Å, |Δi|>4): 128; chains: 1; bounding box: 28×27×44 Å

Nearest PDB structures (foldseek):
  8pag-assembly1_A  TM=5.125E-01  e=7.129E+00  Norway rat pestivirus
  4azo-assembly1_A-2  TM=4.549E-01  e=9.697E+00  Mus musculus
  3rsj-assembly1_A  TM=3.638E-01  e=8.574E+00  Clostridium botulinum